Protein AF-A0AAV6HZZ4-F1 (afdb_monomer_lite)

Organism: NCBI:txid479676

pLDDT: mean 79.76, std 16.12, range [40.62, 97.19]

Structure (mmCIF, N/CA/C/O backbone):
data_AF-A0AAV6HZZ4-F1
#
_entry.id   AF-A0AAV6HZZ4-F1
#
loop_
_atom_site.group_PDB
_atom_site.id
_atom_site.type_symbol
_atom_site.label_atom_id
_atom_site.label_alt_id
_atom_site.label_comp_id
_atom_site.label_asym_id
_atom_site.label_entity_id
_atom_site.label_seq_id
_atom_site.pdbx_PDB_ins_code
_atom_site.Cartn_x
_atom_site.Cartn_y
_atom_site.Cartn_z
_atom_site.occupancy
_atom_site.B_iso_or_equiv
_atom_site.auth_seq_id
_atom_site.auth_comp_id
_atom_site.auth_asym_id
_atom_site.auth_atom_id
_atom_site.pdbx_PDB_model_num
ATOM 1 N N . MET A 1 1 ? -19.381 7.144 -31.114 1.00 42.31 1 MET A N 1
ATOM 2 C CA . MET A 1 1 ? -18.886 6.251 -30.039 1.00 42.31 1 MET A CA 1
ATOM 3 C C . MET A 1 1 ? -18.227 5.000 -30.642 1.00 42.31 1 MET A C 1
ATOM 5 O O . MET A 1 1 ? -18.777 3.921 -30.522 1.00 42.31 1 MET A O 1
ATOM 9 N N . MET A 1 2 ? -17.066 5.130 -31.302 1.00 40.62 2 MET A N 1
ATOM 10 C CA . MET A 1 2 ? -16.308 3.982 -31.860 1.00 40.62 2 MET A CA 1
ATOM 11 C C . MET A 1 2 ? -14.843 3.914 -31.386 1.00 40.62 2 MET A C 1
ATOM 13 O O . MET A 1 2 ? -14.201 2.886 -31.539 1.00 40.62 2 MET A O 1
ATOM 17 N N . TYR A 1 3 ? -14.314 4.967 -30.751 1.00 48.72 3 TYR A N 1
ATOM 18 C CA . TYR A 1 3 ? -12.884 5.057 -30.414 1.00 48.72 3 TYR A CA 1
ATOM 19 C C . TYR A 1 3 ? -12.462 4.320 -29.129 1.00 48.72 3 TYR A C 1
ATOM 21 O O . TYR A 1 3 ? -11.295 3.981 -28.981 1.00 48.72 3 TYR A O 1
ATOM 29 N N . LYS A 1 4 ? -13.383 4.032 -28.195 1.00 47.72 4 LYS A N 1
ATOM 30 C CA . LYS A 1 4 ? -13.040 3.373 -26.915 1.00 47.72 4 LYS A CA 1
ATOM 31 C C . LYS A 1 4 ? -12.860 1.851 -27.010 1.00 47.72 4 LYS A C 1
ATOM 33 O O . LYS A 1 4 ? -12.238 1.277 -26.127 1.00 47.72 4 LYS A O 1
ATOM 38 N N . GLN A 1 5 ? -13.375 1.201 -28.056 1.00 50.59 5 GLN A N 1
ATOM 39 C CA . GLN A 1 5 ? -13.219 -0.251 -28.243 1.00 50.59 5 GLN A CA 1
ATOM 40 C C . GLN A 1 5 ? -11.850 -0.641 -28.820 1.00 50.59 5 GLN A C 1
ATOM 42 O O . GLN A 1 5 ? -11.453 -1.792 -28.702 1.00 50.59 5 GLN A O 1
ATOM 47 N N . GLN A 1 6 ? -11.106 0.303 -29.406 1.00 54.34 6 GLN A N 1
ATOM 48 C CA . GLN A 1 6 ? -9.853 0.013 -30.114 1.00 54.34 6 GLN A CA 1
ATOM 49 C C . GLN A 1 6 ? -8.624 -0.130 -29.196 1.00 54.34 6 GLN A C 1
ATOM 51 O O . GLN A 1 6 ? -7.563 -0.528 -29.660 1.00 54.34 6 GLN A O 1
ATOM 56 N N . TYR A 1 7 ? -8.766 0.177 -27.902 1.00 55.09 7 TYR A N 1
ATOM 57 C CA . TYR A 1 7 ? -7.660 0.255 -26.938 1.00 55.09 7 TYR A CA 1
ATOM 58 C C . TYR A 1 7 ? -7.926 -0.535 -25.651 1.00 55.09 7 TYR A C 1
ATOM 60 O O . TYR A 1 7 ? -7.398 -0.207 -24.589 1.00 55.09 7 TYR A O 1
ATOM 68 N N . GLN A 1 8 ? -8.783 -1.553 -25.716 1.00 58.78 8 GLN A N 1
ATOM 69 C CA . GLN A 1 8 ? -9.093 -2.402 -24.571 1.00 58.78 8 GLN A CA 1
ATOM 70 C C . GLN A 1 8 ? -7.829 -3.178 -24.157 1.00 58.78 8 GLN A C 1
ATOM 72 O O . GLN A 1 8 ? -7.443 -4.128 -24.826 1.00 58.78 8 GLN A O 1
ATOM 77 N N . GLY A 1 9 ? -7.171 -2.732 -23.081 1.00 71.19 9 GLY A N 1
ATOM 78 C CA . GLY A 1 9 ? -5.881 -3.264 -22.612 1.00 71.19 9 GLY A CA 1
ATOM 79 C C . GLY A 1 9 ? -4.713 -2.272 -22.684 1.00 71.19 9 GLY A C 1
ATOM 80 O O . GLY A 1 9 ? -3.676 -2.526 -22.074 1.00 71.19 9 GLY A O 1
ATOM 81 N N . ASN A 1 10 ? -4.889 -1.123 -23.345 1.00 84.31 10 ASN A N 1
ATOM 82 C CA . ASN A 1 10 ? -3.834 -0.120 -23.468 1.00 84.31 10 ASN A CA 1
ATOM 83 C C . ASN A 1 10 ? -3.958 0.958 -22.387 1.00 84.31 10 ASN A C 1
ATOM 85 O O . ASN A 1 10 ? -5.057 1.400 -22.048 1.00 84.31 10 ASN A O 1
ATOM 89 N N . VAL A 1 11 ? -2.816 1.417 -21.882 1.00 87.00 11 VAL A N 1
ATOM 90 C CA . VAL A 1 11 ? -2.718 2.378 -20.779 1.00 87.00 11 VAL A CA 1
ATOM 91 C C . VAL A 1 11 ? -1.851 3.578 -21.148 1.00 87.00 11 VAL A C 1
ATOM 93 O O . VAL A 1 11 ? -0.917 3.472 -21.944 1.00 87.00 11 VAL A O 1
ATOM 96 N N . HIS A 1 12 ? -2.144 4.725 -20.536 1.00 89.19 12 HIS A N 1
ATOM 97 C CA . HIS A 1 12 ? -1.206 5.842 -20.467 1.00 89.19 12 HIS A CA 1
ATOM 98 C C . HIS A 1 12 ? -0.193 5.610 -19.344 1.00 89.19 12 HIS A C 1
ATOM 100 O O . HIS A 1 12 ? -0.527 5.048 -18.300 1.00 89.19 12 HIS A O 1
ATOM 106 N N . LEU A 1 13 ? 1.030 6.106 -19.531 1.00 87.12 13 LEU A N 1
ATOM 107 C CA . LEU A 1 13 ? 2.062 6.114 -18.494 1.00 87.12 13 LEU A CA 1
ATOM 108 C C . LEU A 1 13 ? 2.324 7.547 -18.043 1.00 87.12 13 LEU A C 1
ATOM 110 O O . LEU A 1 13 ? 3.008 8.302 -18.729 1.00 87.12 13 LEU A O 1
ATOM 114 N N . LEU A 1 14 ? 1.747 7.906 -16.900 1.00 86.12 14 LEU A N 1
ATOM 115 C CA . LEU A 1 14 ? 1.806 9.246 -16.319 1.00 86.12 14 LEU A CA 1
ATOM 116 C C . LEU A 1 14 ? 3.130 9.478 -15.581 1.00 86.12 14 LEU A C 1
ATOM 118 O O . LEU A 1 14 ? 3.637 8.576 -14.907 1.00 86.12 14 LEU A O 1
ATOM 122 N N . ALA A 1 15 ? 3.671 10.693 -15.675 1.00 77.81 15 ALA A N 1
ATOM 123 C CA . ALA A 1 15 ? 4.765 11.112 -14.806 1.00 77.81 15 ALA A CA 1
ATOM 124 C C . ALA A 1 15 ? 4.262 11.352 -13.373 1.00 77.81 15 ALA A C 1
ATOM 126 O O . ALA A 1 15 ? 3.166 11.861 -13.153 1.00 77.81 15 ALA A O 1
ATOM 127 N N . THR A 1 16 ? 5.073 10.978 -12.383 1.00 67.12 16 THR A N 1
ATOM 128 C CA . THR A 1 16 ? 4.709 11.079 -10.959 1.00 67.12 16 THR A CA 1
ATOM 129 C C . THR A 1 16 ? 4.750 12.520 -10.438 1.00 67.12 16 THR A C 1
ATOM 131 O O . THR A 1 16 ? 4.046 12.846 -9.490 1.00 67.12 16 THR A O 1
ATOM 134 N N . ASP A 1 17 ? 5.572 13.378 -11.041 1.00 60.06 17 ASP A N 1
ATOM 135 C CA . ASP A 1 17 ? 5.827 14.765 -10.631 1.00 60.06 17 ASP A CA 1
ATOM 136 C C . ASP A 1 17 ? 4.966 15.806 -11.369 1.00 60.06 17 ASP A C 1
ATOM 138 O O . ASP A 1 17 ? 4.906 16.959 -10.946 1.00 60.06 17 ASP A O 1
ATOM 142 N N . ALA A 1 18 ? 4.264 15.408 -12.435 1.00 56.66 18 ALA A N 1
ATOM 143 C CA . ALA A 1 18 ? 3.352 16.263 -13.187 1.00 56.66 18 ALA A CA 1
ATOM 144 C C . ALA A 1 18 ? 2.150 15.447 -13.691 1.00 56.66 18 ALA A C 1
ATOM 146 O O . ALA A 1 18 ? 2.271 14.658 -14.628 1.00 56.66 18 ALA A O 1
ATOM 147 N N . MET A 1 19 ? 0.974 15.672 -13.094 1.00 57.94 19 MET A N 1
ATOM 148 C CA . MET A 1 19 ? -0.272 14.929 -13.365 1.00 57.94 19 MET A CA 1
ATOM 149 C C . MET A 1 19 ? -0.828 15.078 -14.798 1.00 57.94 19 MET A C 1
ATOM 151 O O . MET A 1 19 ? -1.856 14.488 -15.117 1.00 57.94 19 MET A O 1
ATOM 155 N N . GLU A 1 20 ? -0.160 15.822 -15.683 1.00 76.19 20 GLU A N 1
ATOM 156 C CA . GLU A 1 20 ? -0.661 16.151 -17.026 1.00 76.19 20 GLU A CA 1
ATOM 157 C C . GLU A 1 20 ? 0.253 15.704 -18.177 1.00 76.19 20 GLU A C 1
ATOM 159 O O . GLU A 1 20 ? -0.031 15.998 -19.343 1.00 76.19 20 GLU A O 1
ATOM 164 N N . VAL A 1 21 ? 1.346 14.989 -17.891 1.00 83.94 21 VAL A N 1
ATOM 165 C CA . VAL A 1 21 ? 2.280 14.533 -18.931 1.00 83.94 21 VAL A CA 1
ATOM 166 C C . VAL A 1 21 ? 2.375 13.010 -18.994 1.00 83.94 21 VAL A C 1
ATOM 168 O O . VAL A 1 21 ? 2.481 12.318 -17.981 1.00 83.94 21 VAL A O 1
ATOM 171 N N . CYS A 1 22 ? 2.348 12.492 -20.219 1.00 88.38 22 CYS A N 1
ATOM 172 C CA . CYS A 1 22 ? 2.353 11.072 -20.538 1.00 88.38 22 CYS A CA 1
ATOM 173 C C . CYS A 1 22 ? 3.637 10.694 -21.278 1.00 88.38 22 CYS A C 1
ATOM 175 O O . CYS A 1 22 ? 4.189 11.494 -22.039 1.00 88.38 22 CYS A O 1
ATOM 177 N N . LEU A 1 23 ? 4.114 9.468 -21.057 1.00 87.56 23 LEU A N 1
ATOM 178 C CA . LEU A 1 23 ? 5.263 8.927 -21.771 1.00 87.56 23 LEU A CA 1
ATOM 179 C C . LEU A 1 23 ? 4.915 8.738 -23.249 1.00 87.56 23 LEU A C 1
ATOM 181 O O . LEU A 1 23 ? 4.063 7.924 -23.608 1.00 87.56 23 LEU A O 1
ATOM 185 N N . ASP A 1 24 ? 5.625 9.477 -24.088 1.00 86.56 24 ASP A N 1
ATOM 186 C CA . ASP A 1 24 ? 5.465 9.530 -25.529 1.00 86.56 24 ASP A CA 1
ATOM 187 C C . ASP A 1 24 ? 6.596 8.748 -26.205 1.00 86.56 24 ASP A C 1
ATOM 189 O O . ASP A 1 24 ? 7.787 8.958 -25.942 1.00 86.56 24 ASP A O 1
ATOM 193 N N . ALA A 1 25 ? 6.204 7.832 -27.084 1.00 86.25 25 ALA A N 1
ATOM 194 C CA . ALA A 1 25 ? 7.090 6.976 -27.854 1.00 86.25 25 ALA A CA 1
ATOM 195 C C . ALA A 1 25 ? 7.426 7.547 -29.247 1.00 86.25 25 ALA A C 1
ATOM 197 O O . ALA A 1 25 ? 7.925 6.835 -30.120 1.00 86.25 25 ALA A O 1
ATOM 198 N N . SER A 1 26 ? 7.153 8.832 -29.483 1.00 79.56 26 SER A N 1
ATOM 199 C CA . SER A 1 26 ? 7.476 9.511 -30.735 1.00 79.56 26 SER A CA 1
ATOM 200 C C . SER A 1 26 ? 8.978 9.425 -31.048 1.00 79.56 26 SER A C 1
ATOM 202 O O . SER A 1 26 ? 9.809 9.700 -30.174 1.00 79.56 26 SER A O 1
ATOM 204 N N . PRO A 1 27 ? 9.367 9.119 -32.301 1.00 65.25 27 PRO A N 1
ATOM 205 C CA . PRO A 1 27 ? 10.767 9.098 -32.707 1.00 65.25 27 PRO A CA 1
ATOM 206 C C . PRO A 1 27 ? 11.359 10.514 -32.650 1.00 65.25 27 PRO A C 1
ATOM 208 O O . PRO A 1 27 ? 11.267 11.293 -33.599 1.00 65.25 27 PRO A O 1
ATOM 211 N N . THR A 1 28 ? 11.992 10.885 -31.538 1.00 59.00 28 THR A N 1
ATOM 212 C CA . THR A 1 28 ? 12.719 12.157 -31.473 1.00 59.00 28 THR A CA 1
ATOM 213 C C . THR A 1 28 ? 14.067 12.001 -32.182 1.00 59.00 28 THR A C 1
ATOM 215 O O . THR A 1 28 ? 15.054 11.544 -31.611 1.00 59.00 28 THR A O 1
ATOM 218 N N . ARG A 1 29 ? 14.135 12.380 -33.467 1.00 48.56 29 ARG A N 1
ATOM 219 C CA . ARG A 1 29 ? 15.411 12.494 -34.200 1.00 48.56 29 ARG A CA 1
ATOM 220 C C . ARG A 1 29 ? 16.359 13.440 -33.443 1.00 48.56 29 ARG A C 1
ATOM 222 O O . ARG A 1 29 ? 16.079 14.634 -33.359 1.00 48.56 29 ARG A O 1
ATOM 229 N N . LYS A 1 30 ? 17.516 12.951 -32.973 1.00 53.19 30 LYS A N 1
ATOM 230 C CA . LYS A 1 30 ? 18.734 13.773 -32.819 1.00 53.19 30 LYS A CA 1
ATOM 231 C C . LYS A 1 30 ? 19.978 13.032 -33.334 1.00 53.19 30 LYS A C 1
ATOM 233 O O . LYS A 1 30 ? 20.136 11.832 -33.157 1.00 53.19 30 LYS A O 1
ATOM 238 N N . LEU A 1 31 ? 20.821 13.809 -34.011 1.00 47.44 31 LEU A N 1
ATOM 239 C CA . LEU A 1 31 ? 21.894 13.471 -34.956 1.00 47.44 31 LEU A CA 1
ATOM 240 C C . LEU A 1 31 ? 23.208 12.903 -34.359 1.00 47.44 31 LEU A C 1
ATOM 242 O O . LEU A 1 31 ? 24.266 13.123 -34.937 1.00 47.44 31 LEU A O 1
ATOM 246 N N . ALA A 1 32 ? 23.207 12.168 -33.242 1.00 45.28 32 ALA A N 1
ATOM 247 C CA . ALA A 1 32 ? 24.455 11.573 -32.733 1.00 45.28 32 ALA A CA 1
ATOM 248 C C . ALA A 1 32 ? 24.238 10.260 -31.964 1.00 45.28 32 ALA A C 1
ATOM 250 O O . ALA A 1 32 ? 23.403 10.172 -31.068 1.00 45.28 32 ALA A O 1
ATOM 251 N N . SER A 1 33 ? 25.044 9.247 -32.296 1.00 44.53 33 SER A N 1
ATOM 252 C CA . SER A 1 33 ? 24.929 7.830 -31.904 1.00 44.53 33 SER A CA 1
ATOM 253 C C . SER A 1 33 ? 25.180 7.500 -30.423 1.00 44.53 33 SER A C 1
ATOM 255 O O . SER A 1 33 ? 25.331 6.329 -30.082 1.00 44.53 33 SER A O 1
ATOM 257 N N . LYS A 1 34 ? 25.237 8.493 -29.526 1.00 45.38 34 LYS A N 1
ATOM 258 C CA . LYS A 1 34 ? 25.580 8.286 -28.104 1.00 45.38 34 LYS A CA 1
ATOM 259 C C . LYS A 1 34 ? 24.503 8.675 -27.096 1.00 45.38 34 LYS A C 1
ATOM 261 O O . LYS A 1 34 ? 24.702 8.469 -25.904 1.00 45.38 34 LYS A O 1
ATOM 266 N N . GLU A 1 35 ? 23.343 9.142 -27.542 1.00 43.91 35 GLU A N 1
ATOM 267 C CA . GLU A 1 35 ? 22.235 9.468 -26.643 1.00 43.91 35 GLU A CA 1
ATOM 268 C C . GLU A 1 35 ? 20.948 8.813 -27.139 1.00 43.91 35 GLU A C 1
ATOM 270 O O . GLU A 1 35 ? 20.144 9.427 -27.838 1.00 43.91 35 GLU A O 1
ATOM 275 N N . ILE A 1 36 ? 20.732 7.549 -26.757 1.00 41.91 36 ILE A N 1
ATOM 276 C CA . ILE A 1 36 ? 19.377 6.989 -26.721 1.00 41.91 36 ILE A CA 1
ATOM 277 C C . ILE A 1 36 ? 18.615 7.854 -25.718 1.00 41.91 36 ILE A C 1
ATOM 279 O O . ILE A 1 36 ? 18.799 7.739 -24.503 1.00 41.91 36 ILE A O 1
ATOM 283 N N . LYS A 1 37 ? 17.835 8.806 -26.224 1.00 49.75 37 LYS A N 1
ATOM 284 C CA . LYS A 1 37 ? 17.049 9.684 -25.371 1.00 49.75 37 LYS A CA 1
ATOM 285 C C . LYS A 1 37 ? 16.011 8.854 -24.633 1.00 49.75 37 LYS A C 1
ATOM 287 O O . LYS A 1 37 ? 15.339 8.010 -25.218 1.00 49.75 37 LYS A O 1
ATOM 292 N N . ARG A 1 38 ? 15.893 9.137 -23.335 1.00 53.59 38 ARG A N 1
ATOM 293 C CA . ARG A 1 38 ? 14.716 8.817 -22.522 1.00 53.59 38 ARG A CA 1
ATOM 294 C C . ARG A 1 38 ? 13.462 9.132 -23.346 1.00 53.59 38 ARG A C 1
ATOM 296 O O . ARG A 1 38 ? 13.465 10.148 -24.044 1.00 53.59 38 ARG A O 1
ATOM 303 N N . GLY A 1 39 ? 12.427 8.292 -23.263 1.00 57.59 39 GLY A N 1
ATOM 304 C CA . GLY A 1 39 ? 11.124 8.633 -23.839 1.00 57.59 39 GLY A CA 1
ATOM 305 C C . GLY A 1 39 ? 10.746 10.061 -23.439 1.00 57.59 39 GLY A C 1
ATOM 306 O O . GLY A 1 39 ? 11.024 10.487 -22.314 1.00 57.59 39 GLY A O 1
ATOM 307 N N . SER A 1 40 ? 10.244 10.843 -24.391 1.00 72.62 40 SER A N 1
ATOM 308 C CA . SER A 1 40 ? 9.822 12.212 -24.106 1.00 72.62 40 SER A CA 1
ATOM 309 C C . SER A 1 40 ? 8.509 12.170 -23.344 1.00 72.62 40 SER A C 1
ATOM 311 O O . SER A 1 40 ? 7.669 11.327 -23.628 1.00 72.62 40 SER A O 1
ATOM 313 N N . PHE A 1 41 ? 8.314 13.080 -22.400 1.00 81.38 41 PHE A N 1
ATOM 314 C CA . PHE A 1 41 ? 6.990 13.319 -21.844 1.00 81.38 41 PHE A CA 1
ATOM 315 C C . PHE A 1 41 ? 6.334 14.450 -22.633 1.00 81.38 41 PHE A C 1
ATOM 317 O O . PHE A 1 41 ? 6.975 15.466 -22.910 1.00 81.38 41 PHE A O 1
ATOM 324 N N . SER A 1 42 ? 5.081 14.263 -23.021 1.00 83.12 42 SER A N 1
ATOM 325 C CA . SER A 1 42 ? 4.271 15.285 -23.686 1.00 83.12 42 SER A CA 1
ATOM 326 C C . SER A 1 42 ? 2.875 15.318 -23.057 1.00 83.12 42 SER A C 1
ATOM 328 O O . SER A 1 42 ? 2.515 14.380 -22.339 1.00 83.12 42 SER A O 1
ATOM 330 N N . PRO A 1 43 ? 2.095 16.401 -23.241 1.00 87.38 43 PRO A N 1
ATOM 331 C CA . PRO A 1 43 ? 0.746 16.473 -22.695 1.00 87.38 43 PRO A CA 1
ATOM 332 C C . PRO A 1 43 ? -0.070 15.244 -23.089 1.00 87.38 43 PRO A C 1
ATOM 334 O O . PRO A 1 43 ? -0.022 14.818 -24.248 1.00 87.38 43 PRO A O 1
ATOM 337 N N . CYS A 1 44 ? -0.788 14.673 -22.126 1.00 86.38 44 CYS A N 1
ATOM 338 C CA . CYS A 1 44 ? -1.545 13.447 -22.344 1.00 86.38 44 CYS A CA 1
ATOM 339 C C . CYS A 1 44 ? -2.624 13.627 -23.422 1.00 86.38 44 CYS A C 1
ATOM 341 O O . CYS A 1 44 ? -3.467 14.522 -23.353 1.00 86.38 44 CYS A O 1
ATOM 343 N N . LYS A 1 45 ? -2.609 12.738 -24.411 1.00 86.12 45 LYS A N 1
ATOM 344 C CA . LYS A 1 45 ? -3.525 12.653 -25.546 1.00 86.12 45 LYS A CA 1
ATOM 345 C C . LYS A 1 45 ? -3.829 11.186 -25.814 1.00 86.12 45 LYS A C 1
ATOM 347 O O . LYS A 1 45 ? -3.001 10.317 -25.586 1.00 86.12 45 LYS A O 1
ATOM 352 N N . TRP A 1 46 ? -5.005 10.915 -26.364 1.00 82.75 46 TRP A N 1
ATOM 353 C CA . TRP A 1 46 ? -5.408 9.565 -26.772 1.00 82.75 46 TRP A CA 1
ATOM 354 C C . TRP A 1 46 ? -4.805 9.176 -28.132 1.00 82.75 46 TRP A C 1
ATOM 356 O O . TRP A 1 46 ? -5.512 8.722 -29.032 1.00 82.75 46 TRP A O 1
ATOM 366 N N . ASP A 1 47 ? -3.499 9.387 -28.282 1.00 85.50 47 ASP A N 1
ATOM 367 C CA . ASP A 1 47 ? -2.750 9.138 -29.508 1.00 85.50 47 ASP A CA 1
ATOM 368 C C . ASP A 1 47 ? -1.956 7.829 -29.390 1.00 85.50 47 ASP A C 1
ATOM 370 O O . ASP A 1 47 ? -1.428 7.479 -28.335 1.00 85.50 47 ASP A O 1
ATOM 374 N N . THR A 1 48 ? -1.838 7.084 -30.492 1.00 87.62 48 THR A N 1
ATOM 375 C CA . THR A 1 48 ? -1.201 5.748 -30.511 1.00 87.62 48 THR A CA 1
ATOM 376 C C . THR A 1 48 ? 0.259 5.739 -30.042 1.00 87.62 48 THR A C 1
ATOM 378 O O . THR A 1 48 ? 0.733 4.726 -29.531 1.00 87.62 48 THR A O 1
ATOM 381 N N . ASN A 1 49 ? 0.969 6.860 -30.163 1.00 87.19 49 ASN A N 1
ATOM 382 C CA . ASN A 1 49 ? 2.330 7.064 -29.660 1.00 87.19 49 ASN A CA 1
ATOM 383 C C . ASN A 1 49 ? 2.410 7.211 -28.126 1.00 87.19 49 ASN A C 1
ATOM 385 O O . ASN A 1 49 ? 3.507 7.123 -27.582 1.00 87.19 49 ASN A O 1
ATOM 389 N N . GLN A 1 50 ? 1.285 7.398 -27.430 1.00 90.06 50 GLN A N 1
ATOM 390 C CA . GLN A 1 50 ? 1.190 7.453 -25.964 1.00 90.06 50 GLN A CA 1
ATOM 391 C C . GLN A 1 50 ? 0.440 6.253 -25.355 1.00 90.06 50 GLN A C 1
ATOM 393 O O . GLN A 1 50 ? 0.346 6.139 -24.131 1.00 90.06 50 GLN A O 1
ATOM 398 N N . MET A 1 51 ? -0.073 5.340 -26.186 1.00 91.25 51 MET A N 1
ATOM 399 C CA . MET A 1 51 ? -0.754 4.123 -25.737 1.00 91.25 51 MET A CA 1
ATOM 400 C C . MET A 1 51 ? 0.239 2.975 -25.548 1.00 91.25 51 MET A C 1
ATOM 402 O O . MET A 1 51 ? 0.954 2.601 -26.479 1.00 91.25 51 MET A O 1
ATOM 406 N N . TRP A 1 52 ? 0.251 2.378 -24.360 1.00 90.56 52 TRP A N 1
ATOM 407 C CA . TRP A 1 52 ? 1.148 1.280 -24.006 1.00 90.56 52 TRP A CA 1
ATOM 408 C C . TRP A 1 52 ? 0.363 0.002 -23.726 1.00 90.56 52 TRP A C 1
ATOM 410 O O . TRP A 1 52 ? -0.621 0.033 -22.994 1.00 90.56 52 TRP A O 1
ATOM 420 N N . GLU A 1 53 ? 0.801 -1.116 -24.292 1.00 92.12 53 GLU A N 1
ATOM 421 C CA . GLU A 1 53 ? 0.180 -2.432 -24.151 1.00 92.12 53 GLU A CA 1
ATOM 422 C C . GLU A 1 53 ? 1.088 -3.362 -23.345 1.00 92.12 53 GLU A C 1
ATOM 424 O O . GLU A 1 53 ? 2.283 -3.499 -23.634 1.00 92.12 53 GLU A O 1
ATOM 429 N N . LEU A 1 54 ? 0.521 -4.015 -22.328 1.00 88.81 54 LEU A N 1
ATOM 430 C CA . LEU A 1 54 ? 1.214 -5.066 -21.594 1.00 88.81 54 LEU A CA 1
ATOM 431 C C . LEU A 1 54 ? 1.148 -6.363 -22.403 1.00 88.81 54 LEU A C 1
ATOM 433 O O . LEU A 1 54 ? 0.107 -7.008 -22.491 1.00 88.81 54 LEU A O 1
ATOM 437 N N . SER A 1 55 ? 2.277 -6.737 -22.993 1.00 85.69 55 SER A N 1
ATOM 438 C CA . SER A 1 55 ? 2.429 -7.980 -23.740 1.00 85.69 55 SER A CA 1
ATOM 439 C C . SER A 1 55 ? 2.424 -9.203 -22.814 1.00 85.69 55 SER A C 1
ATOM 441 O O . SER A 1 55 ? 2.813 -9.129 -21.648 1.00 85.69 55 SER A O 1
ATOM 443 N N . ASN A 1 56 ? 2.078 -10.368 -23.369 1.00 84.69 56 ASN A N 1
ATOM 444 C CA . ASN A 1 56 ? 2.082 -11.654 -22.652 1.00 84.69 56 ASN A CA 1
ATOM 445 C C . ASN A 1 56 ? 3.466 -12.066 -22.115 1.00 84.69 56 ASN A C 1
ATOM 447 O O . ASN A 1 56 ? 3.557 -12.861 -21.186 1.00 84.69 56 ASN A O 1
ATOM 451 N N . ASP A 1 57 ? 4.544 -11.529 -22.691 1.00 86.31 57 ASP A N 1
ATOM 452 C CA . ASP A 1 57 ? 5.925 -11.718 -22.226 1.00 86.31 57 ASP A CA 1
ATOM 453 C C . ASP A 1 57 ? 6.293 -10.797 -21.040 1.00 86.31 57 ASP A C 1
ATOM 455 O O . ASP A 1 57 ? 7.446 -10.762 -20.613 1.00 86.31 57 ASP A O 1
ATOM 459 N N . GLY A 1 58 ? 5.326 -10.037 -20.513 1.00 83.75 58 GLY A N 1
ATOM 460 C CA . GLY A 1 58 ? 5.507 -9.096 -19.410 1.00 83.75 58 GLY A CA 1
ATOM 461 C C . GLY A 1 58 ? 6.160 -7.774 -19.816 1.00 83.75 58 GLY A C 1
ATOM 462 O O . GLY A 1 58 ? 6.443 -6.942 -18.953 1.00 83.75 58 GLY A O 1
ATOM 463 N N . THR A 1 59 ? 6.414 -7.554 -21.108 1.00 88.75 59 THR A N 1
ATOM 464 C CA . THR A 1 59 ? 6.964 -6.286 -21.596 1.00 88.75 59 THR A CA 1
ATOM 465 C C . THR A 1 59 ? 5.859 -5.271 -21.853 1.00 88.75 59 THR A C 1
ATOM 467 O O . THR A 1 59 ? 4.771 -5.605 -22.315 1.00 88.75 59 THR A O 1
ATOM 470 N N . LEU A 1 60 ? 6.146 -4.003 -21.569 1.00 90.12 60 LEU A N 1
ATOM 471 C CA . LEU A 1 60 ? 5.233 -2.907 -21.854 1.00 90.12 60 LEU A CA 1
ATOM 472 C C . LEU A 1 60 ? 5.649 -2.250 -23.170 1.00 90.12 60 LEU A C 1
ATOM 474 O O . LEU A 1 60 ? 6.682 -1.580 -23.228 1.00 90.12 60 LEU A O 1
ATOM 478 N N . LYS A 1 61 ? 4.882 -2.486 -24.232 1.00 91.50 61 LYS A N 1
ATOM 479 C CA . LYS A 1 61 ? 5.229 -2.103 -25.605 1.00 91.50 61 LYS A CA 1
ATOM 480 C C . LYS A 1 61 ? 4.342 -0.975 -26.109 1.00 91.50 61 LYS A C 1
ATOM 482 O O . LYS A 1 61 ? 3.169 -0.890 -25.767 1.00 91.50 61 LYS A O 1
ATOM 487 N N . ASN A 1 62 ? 4.898 -0.117 -26.952 1.00 89.31 62 ASN A N 1
ATOM 488 C CA . ASN A 1 62 ? 4.130 0.842 -27.730 1.00 89.31 62 ASN A CA 1
ATOM 489 C C . ASN A 1 62 ? 4.048 0.359 -29.184 1.00 89.31 62 ASN A C 1
ATOM 491 O O . ASN A 1 62 ? 5.056 0.327 -29.889 1.00 89.31 62 ASN A O 1
ATOM 495 N N . ASN A 1 63 ? 2.846 0.016 -29.647 1.00 85.81 63 ASN A N 1
ATOM 496 C CA . ASN A 1 63 ? 2.640 -0.559 -30.984 1.00 85.81 63 ASN A CA 1
ATOM 497 C C . ASN A 1 63 ? 2.911 0.428 -32.127 1.00 85.81 63 ASN A C 1
ATOM 499 O O . ASN A 1 63 ? 3.199 0.004 -33.241 1.00 85.81 63 ASN A O 1
ATOM 503 N N . TYR A 1 64 ? 2.833 1.735 -31.861 1.00 86.12 64 TYR A N 1
ATOM 504 C CA . TYR A 1 64 ? 3.117 2.771 -32.855 1.00 86.12 64 TYR A CA 1
ATOM 505 C C . TYR A 1 64 ? 4.610 2.850 -33.203 1.00 86.12 64 TYR A C 1
ATOM 507 O O . TYR A 1 64 ? 4.979 2.942 -34.370 1.00 86.12 64 TYR A O 1
ATOM 515 N N . SER A 1 65 ? 5.477 2.809 -32.192 1.00 84.44 65 SER A N 1
ATOM 516 C CA . SER A 1 65 ? 6.928 2.979 -32.346 1.00 84.44 65 SER A CA 1
ATOM 517 C C . SER A 1 65 ? 7.714 1.665 -32.337 1.00 84.44 65 SER A C 1
ATOM 519 O O . SER A 1 65 ? 8.877 1.647 -32.735 1.00 84.44 65 SER A O 1
ATOM 521 N N . GLY A 1 66 ? 7.112 0.579 -31.842 1.00 85.75 66 GLY A N 1
ATOM 522 C CA . GLY A 1 66 ? 7.792 -0.687 -31.561 1.00 85.75 66 GLY A CA 1
ATOM 523 C C . GLY A 1 66 ? 8.711 -0.645 -30.333 1.00 85.75 66 GLY A C 1
ATOM 524 O O . GLY A 1 66 ? 9.453 -1.597 -30.095 1.00 85.75 66 GLY A O 1
ATOM 525 N N . LEU A 1 67 ? 8.700 0.444 -29.556 1.00 85.69 67 LEU A N 1
ATOM 526 C CA . LEU A 1 67 ? 9.550 0.599 -28.377 1.00 85.69 67 LEU A CA 1
ATOM 527 C C . LEU A 1 67 ? 8.968 -0.115 -27.152 1.00 85.69 67 LEU A C 1
ATOM 529 O O . LEU A 1 67 ? 7.755 -0.153 -26.948 1.00 85.69 67 LEU A O 1
ATOM 533 N N . CYS A 1 68 ? 9.857 -0.605 -26.289 1.00 86.81 68 CYS A N 1
ATOM 534 C CA . CYS A 1 68 ? 9.511 -1.106 -24.961 1.00 86.81 68 CYS A CA 1
ATOM 535 C C . CYS A 1 68 ? 9.798 -0.034 -23.904 1.00 86.81 68 CYS A C 1
ATOM 537 O O . CYS A 1 68 ? 10.893 0.537 -23.868 1.00 86.81 68 CYS A O 1
ATOM 539 N N . ALA A 1 69 ? 8.853 0.198 -22.997 1.00 85.31 69 ALA A N 1
ATOM 540 C CA . ALA A 1 69 ? 9.102 1.002 -21.812 1.00 85.31 69 ALA A CA 1
ATOM 541 C C . ALA A 1 69 ? 10.005 0.217 -20.853 1.00 85.31 69 ALA A C 1
ATOM 543 O O . ALA A 1 69 ? 9.753 -0.945 -20.531 1.00 85.31 69 ALA A O 1
ATOM 544 N N . SER A 1 70 ? 11.067 0.863 -20.376 1.00 79.06 70 SER A N 1
ATOM 545 C CA . SER A 1 70 ? 11.939 0.310 -19.344 1.00 79.06 70 SER A CA 1
ATOM 546 C C . SER A 1 70 ? 12.127 1.331 -18.233 1.00 79.06 70 SER A C 1
ATOM 548 O O . SER A 1 70 ? 12.408 2.506 -18.473 1.00 79.06 70 SER A O 1
ATOM 550 N N . MET A 1 71 ? 11.971 0.882 -16.991 1.00 73.25 71 MET A N 1
ATOM 551 C CA . MET A 1 71 ? 12.228 1.716 -15.828 1.00 73.25 71 MET A CA 1
ATOM 552 C C . MET A 1 71 ? 13.678 1.517 -15.399 1.00 73.25 71 MET A C 1
ATOM 554 O O . MET A 1 71 ? 14.041 0.485 -14.827 1.00 73.25 71 MET A O 1
ATOM 558 N N . LYS A 1 72 ? 14.529 2.517 -15.644 1.00 68.25 72 LYS A N 1
ATOM 559 C CA . LYS A 1 72 ? 15.858 2.535 -15.034 1.00 68.25 72 LYS A CA 1
ATOM 560 C C . LYS A 1 72 ? 15.672 2.803 -13.547 1.00 68.25 72 LYS A C 1
ATOM 562 O O . LYS A 1 72 ? 15.409 3.937 -13.155 1.00 68.25 72 LYS A O 1
ATOM 567 N N . LYS A 1 73 ? 15.825 1.765 -12.723 1.00 59.44 73 LYS A N 1
ATOM 568 C CA . LYS A 1 73 ? 15.934 1.924 -11.272 1.00 59.44 73 LYS A CA 1
ATOM 569 C C . LYS A 1 73 ? 17.145 2.811 -11.005 1.00 59.44 73 LYS A C 1
ATOM 571 O O . LYS A 1 73 ? 18.287 2.359 -11.094 1.00 59.44 73 LYS A O 1
ATOM 576 N N . VAL A 1 74 ? 16.911 4.091 -10.739 1.00 62.31 74 VAL A N 1
ATOM 577 C CA . VAL A 1 74 ? 17.946 4.936 -10.161 1.00 62.31 74 VAL A CA 1
ATOM 578 C C . VAL A 1 74 ? 18.135 4.390 -8.759 1.00 62.31 74 VAL A C 1
ATOM 580 O O . VAL A 1 74 ? 17.230 4.462 -7.930 1.00 62.31 74 VAL A O 1
ATOM 583 N N . LYS A 1 75 ? 19.288 3.759 -8.531 1.00 46.09 75 LYS A N 1
ATOM 584 C CA . LYS A 1 75 ? 19.722 3.349 -7.203 1.00 46.09 75 LYS A CA 1
ATOM 585 C C . LYS A 1 75 ? 19.995 4.640 -6.435 1.00 46.09 75 LYS A C 1
ATOM 587 O O . LYS A 1 75 ? 21.115 5.135 -6.398 1.00 46.09 75 LYS A O 1
ATOM 592 N N . VAL A 1 76 ? 18.945 5.248 -5.898 1.00 44.19 76 VAL A N 1
ATOM 593 C CA . VAL A 1 76 ? 19.124 6.133 -4.760 1.00 44.19 76 VAL A CA 1
ATOM 594 C C . VAL A 1 76 ? 19.626 5.195 -3.674 1.00 44.19 76 VAL A C 1
ATOM 596 O O . VAL A 1 76 ? 18.987 4.177 -3.405 1.00 44.19 76 VAL A O 1
ATOM 599 N N . ASN A 1 77 ? 20.786 5.488 -3.091 1.00 43.34 77 ASN A N 1
ATOM 600 C CA . ASN A 1 77 ? 21.218 4.857 -1.847 1.00 43.34 77 ASN A CA 1
ATOM 601 C C . ASN A 1 77 ? 20.296 5.328 -0.706 1.00 43.34 77 ASN A C 1
ATOM 603 O O . ASN A 1 77 ? 20.747 5.884 0.283 1.00 43.34 77 ASN A O 1
ATOM 607 N N . ALA A 1 78 ? 18.985 5.168 -0.858 1.00 47.50 78 ALA A N 1
ATOM 608 C CA . ALA A 1 78 ? 18.107 5.023 0.274 1.00 47.50 78 ALA A CA 1
ATOM 609 C C . ALA A 1 78 ? 18.347 3.582 0.713 1.00 47.50 78 ALA A C 1
ATOM 611 O O . ALA A 1 78 ? 18.027 2.648 -0.025 1.00 47.50 78 ALA A O 1
ATOM 612 N N . GLY A 1 79 ? 19.045 3.403 1.833 1.00 46.62 79 GLY A N 1
ATOM 613 C CA . GLY A 1 79 ? 19.203 2.099 2.462 1.00 46.62 79 GLY A CA 1
ATOM 614 C C . GLY A 1 79 ? 17.815 1.538 2.724 1.00 46.62 79 GLY A C 1
ATOM 615 O O . GLY A 1 79 ? 17.162 1.906 3.689 1.00 46.62 79 GLY A O 1
ATOM 616 N N . PHE A 1 80 ? 17.297 0.731 1.805 1.00 49.62 80 PHE A N 1
ATOM 617 C CA . PHE A 1 80 ? 15.977 0.149 1.957 1.00 49.62 80 PHE A CA 1
ATOM 618 C C . PHE A 1 80 ? 16.120 -1.123 2.783 1.00 49.62 80 PHE A C 1
ATOM 620 O O . PHE A 1 80 ? 16.044 -2.234 2.258 1.00 49.62 80 PHE A O 1
ATOM 627 N N . GLU A 1 81 ? 16.345 -0.917 4.076 1.00 64.06 81 GLU A N 1
ATOM 628 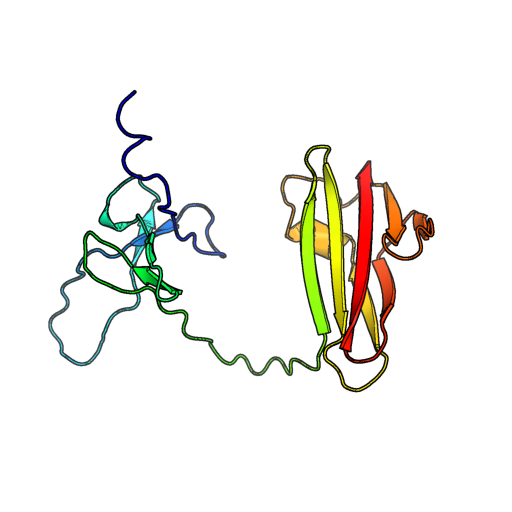C CA . GLU A 1 81 ? 16.182 -1.905 5.134 1.00 64.06 81 GLU A CA 1
ATOM 629 C C . GLU A 1 81 ? 14.708 -2.307 5.201 1.00 64.06 81 GLU A C 1
ATOM 631 O O . GLU A 1 81 ? 13.902 -1.662 5.859 1.00 64.06 81 GLU A O 1
ATOM 636 N N . GLY A 1 82 ? 14.354 -3.318 4.405 1.00 76.56 82 GLY A N 1
ATOM 637 C CA . GLY A 1 82 ? 13.231 -4.239 4.591 1.00 76.56 82 GLY A CA 1
ATOM 638 C C . GLY A 1 82 ? 11.793 -3.705 4.597 1.00 76.56 82 GLY A C 1
ATOM 639 O O . GLY A 1 82 ? 10.896 -4.426 4.190 1.00 76.56 82 GLY A O 1
ATOM 640 N N . ILE A 1 83 ? 11.501 -2.467 4.968 1.00 89.94 83 ILE A N 1
ATOM 641 C CA . ILE A 1 83 ? 10.123 -2.016 5.173 1.00 89.94 83 ILE A CA 1
ATOM 642 C C . ILE A 1 83 ? 9.517 -1.517 3.856 1.00 89.94 83 ILE A C 1
ATOM 644 O O . ILE A 1 83 ? 10.134 -0.759 3.093 1.00 89.94 83 ILE A O 1
ATOM 648 N N . ARG A 1 84 ? 8.285 -1.940 3.570 1.00 91.44 84 ARG A N 1
ATOM 649 C CA . ARG A 1 84 ? 7.460 -1.425 2.469 1.00 91.44 84 ARG A CA 1
ATOM 650 C C . ARG A 1 84 ? 6.055 -1.131 2.967 1.00 91.44 84 ARG A C 1
ATOM 652 O O . ARG A 1 84 ? 5.557 -1.799 3.868 1.00 91.44 84 ARG A O 1
ATOM 659 N N . SER A 1 85 ? 5.406 -0.166 2.332 1.00 92.19 85 SER A N 1
ATOM 660 C CA . SER A 1 85 ? 3.992 0.106 2.539 1.00 92.19 85 SER A CA 1
ATOM 661 C C . SER A 1 85 ? 3.266 0.282 1.211 1.00 92.19 85 SER A C 1
ATOM 663 O O . SER A 1 85 ? 3.868 0.663 0.206 1.00 92.19 85 SER A O 1
ATOM 665 N N . TRP A 1 86 ? 1.975 -0.035 1.217 1.00 93.62 86 TRP A N 1
ATOM 666 C CA . TRP A 1 86 ? 1.058 0.186 0.105 1.00 93.62 86 TRP A CA 1
ATOM 667 C C . TRP A 1 86 ? -0.191 0.894 0.604 1.00 93.62 86 TRP A C 1
ATOM 669 O O . TRP A 1 86 ? -0.627 0.663 1.731 1.00 93.62 86 TRP A O 1
ATOM 679 N N . ILE A 1 87 ? -0.763 1.733 -0.255 1.00 92.56 87 ILE A N 1
ATOM 680 C CA . ILE A 1 87 ? -1.998 2.459 0.016 1.00 92.56 87 ILE A CA 1
ATOM 681 C C . ILE A 1 87 ? -2.992 2.242 -1.123 1.00 92.56 87 ILE A C 1
ATOM 683 O O . ILE A 1 87 ? -2.602 2.196 -2.291 1.00 92.56 87 ILE A O 1
ATOM 687 N N . ALA A 1 88 ? -4.269 2.104 -0.784 1.00 92.12 88 ALA A N 1
ATOM 688 C CA . ALA A 1 88 ? -5.365 2.054 -1.744 1.00 92.12 88 ALA A CA 1
ATOM 689 C C . ALA A 1 88 ? -6.612 2.743 -1.181 1.00 92.12 88 ALA A C 1
ATOM 691 O O . ALA A 1 88 ? -6.749 2.916 0.029 1.00 92.12 88 ALA A O 1
ATOM 692 N N . THR A 1 89 ? -7.544 3.108 -2.058 1.00 91.38 89 THR A N 1
ATOM 693 C CA . THR A 1 89 ? -8.820 3.724 -1.675 1.00 91.38 89 THR A CA 1
ATOM 694 C C . THR A 1 89 ? -9.982 2.828 -2.091 1.00 91.38 89 THR A C 1
ATOM 696 O O . THR A 1 89 ? -10.047 2.359 -3.228 1.00 91.38 89 THR A O 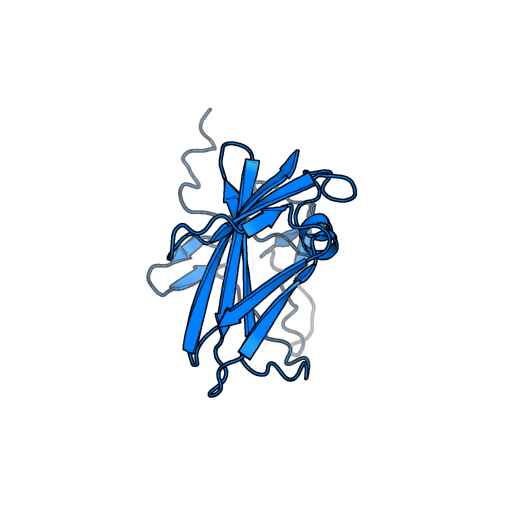1
ATOM 6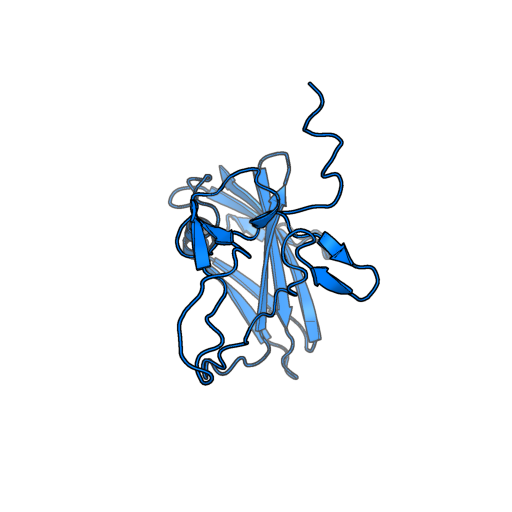99 N N . GLY A 1 90 ? -10.889 2.569 -1.152 1.00 87.12 90 GLY A N 1
ATOM 700 C CA . GLY A 1 90 ? -12.129 1.832 -1.345 1.00 87.12 90 GLY A CA 1
ATOM 701 C C . GLY A 1 90 ? -13.205 2.655 -2.046 1.00 87.12 90 GLY A C 1
ATOM 702 O O . GLY A 1 90 ? -13.130 3.879 -2.156 1.00 87.12 90 GLY A O 1
ATOM 703 N N . ARG A 1 91 ? -14.251 1.974 -2.524 1.00 86.81 91 ARG A N 1
ATOM 704 C CA . ARG A 1 91 ? -15.344 2.613 -3.277 1.00 86.81 91 ARG A CA 1
ATOM 705 C C . ARG A 1 91 ? -16.199 3.553 -2.431 1.00 86.81 91 ARG A C 1
ATOM 707 O O . ARG A 1 91 ? -16.846 4.420 -3.007 1.00 86.81 91 ARG A O 1
ATOM 714 N N . LYS A 1 92 ? -16.238 3.374 -1.106 1.00 87.19 92 LYS A N 1
ATOM 715 C CA . LYS A 1 92 ? -16.988 4.252 -0.198 1.00 87.19 92 LYS A CA 1
ATOM 716 C C . LYS A 1 92 ? -16.082 5.283 0.475 1.00 87.19 92 LYS A C 1
ATOM 718 O O . LYS A 1 92 ? -16.545 6.037 1.319 1.00 87.19 92 LYS A O 1
ATOM 723 N N . GLY A 1 93 ? -14.811 5.346 0.074 1.00 85.88 93 GLY A N 1
ATOM 724 C CA . GLY A 1 93 ? -13.830 6.249 0.655 1.00 85.88 93 GLY A CA 1
ATOM 725 C C . GLY A 1 93 ? -13.010 5.635 1.789 1.00 85.88 93 GLY A C 1
ATOM 726 O O . GLY A 1 93 ? -12.255 6.364 2.425 1.00 85.88 93 GLY A O 1
ATOM 727 N N . GLU A 1 94 ? -13.089 4.329 2.024 1.00 90.69 94 GLU A N 1
ATOM 728 C CA . GLU A 1 94 ? -12.174 3.655 2.943 1.00 90.69 94 GLU A CA 1
ATOM 729 C C . GLU A 1 94 ? -10.726 3.817 2.458 1.00 90.69 94 GLU A C 1
ATOM 731 O O . GLU A 1 94 ? -10.464 3.843 1.253 1.00 90.69 94 GLU A O 1
ATOM 736 N N . ILE A 1 95 ? -9.766 3.912 3.371 1.00 92.94 95 ILE A N 1
ATOM 737 C CA . ILE A 1 95 ? -8.342 3.929 3.023 1.00 92.94 95 ILE A CA 1
ATOM 738 C C . ILE A 1 95 ? -7.727 2.634 3.521 1.00 92.94 95 ILE A C 1
ATOM 740 O O . ILE A 1 95 ? -7.804 2.320 4.701 1.00 92.94 95 ILE A O 1
ATOM 744 N N . TYR A 1 96 ? -7.091 1.886 2.630 1.00 94.88 96 TYR A N 1
ATOM 745 C CA . TYR A 1 96 ? -6.375 0.670 2.980 1.00 94.88 96 TYR A CA 1
ATOM 746 C C . TYR A 1 96 ? -4.887 0.968 3.057 1.00 94.88 96 TYR A C 1
ATOM 748 O O . TYR A 1 96 ? -4.324 1.507 2.104 1.00 94.88 96 TYR A O 1
ATOM 756 N N . VAL A 1 97 ? -4.252 0.593 4.165 1.00 95.62 97 VAL A N 1
ATOM 757 C CA . VAL A 1 97 ? -2.804 0.721 4.363 1.00 95.62 97 VAL A CA 1
ATOM 758 C C . VAL A 1 97 ? -2.240 -0.648 4.704 1.00 95.62 97 VAL A C 1
ATOM 760 O O . VAL A 1 97 ? -2.623 -1.249 5.701 1.00 95.62 97 VAL A O 1
ATOM 763 N N . ALA A 1 98 ? -1.316 -1.138 3.884 1.00 97.12 98 ALA A N 1
ATOM 764 C CA . ALA A 1 98 ? -0.622 -2.395 4.125 1.00 97.12 98 ALA A CA 1
ATOM 765 C C . ALA A 1 98 ? 0.839 -2.129 4.484 1.00 97.12 98 ALA A C 1
ATOM 767 O O . ALA A 1 98 ? 1.526 -1.398 3.769 1.00 97.12 98 ALA A O 1
ATOM 768 N N . PHE A 1 99 ? 1.320 -2.746 5.560 1.00 96.31 99 PHE A N 1
ATOM 769 C CA . PHE A 1 99 ? 2.729 -2.777 5.940 1.00 96.31 99 PHE A CA 1
ATOM 770 C C . PHE A 1 99 ? 3.325 -4.136 5.606 1.00 96.31 99 PHE A C 1
ATOM 772 O O . PHE A 1 99 ? 2.699 -5.165 5.842 1.00 96.31 99 PHE A O 1
ATOM 779 N N . PHE A 1 100 ? 4.553 -4.132 5.099 1.00 95.75 100 PHE A N 1
ATOM 780 C CA . PHE A 1 100 ? 5.328 -5.327 4.799 1.00 95.75 100 PHE A CA 1
ATOM 781 C C . PHE A 1 100 ? 6.699 -5.186 5.442 1.00 95.75 100 PHE A C 1
ATOM 783 O O . PHE A 1 100 ? 7.448 -4.253 5.134 1.00 95.75 100 PHE A O 1
ATOM 790 N N . ASN A 1 101 ? 7.023 -6.122 6.322 1.00 94.62 101 ASN A N 1
ATOM 791 C CA . ASN A 1 101 ? 8.337 -6.218 6.922 1.00 94.62 101 ASN A CA 1
ATOM 792 C C . ASN A 1 101 ? 9.169 -7.227 6.134 1.00 94.62 101 ASN A C 1
ATOM 794 O O . ASN A 1 101 ? 9.039 -8.419 6.343 1.00 94.62 101 ASN A O 1
ATOM 798 N N . LEU A 1 102 ? 10.032 -6.777 5.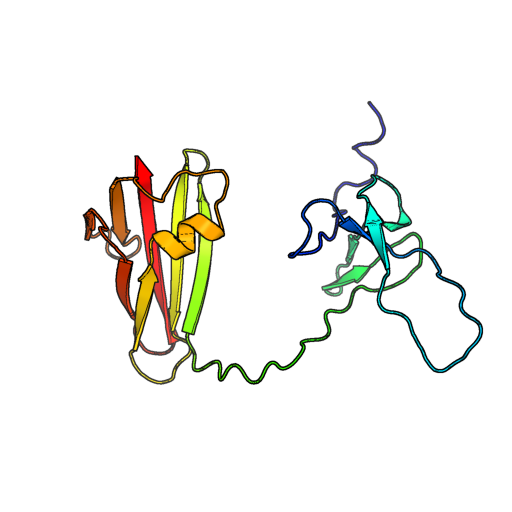231 1.00 91.44 102 LEU A N 1
ATOM 799 C CA . LEU A 1 102 ? 10.984 -7.635 4.516 1.00 91.44 102 LEU A CA 1
ATOM 800 C C . LEU A 1 102 ? 12.335 -7.732 5.246 1.00 91.44 102 LEU A C 1
ATOM 802 O O . LEU A 1 102 ? 13.273 -8.307 4.693 1.00 91.44 102 LEU A O 1
ATOM 806 N N . SER A 1 103 ? 12.454 -7.160 6.449 1.00 86.81 103 SER A N 1
ATOM 807 C CA . SER A 1 103 ? 13.635 -7.303 7.301 1.00 86.81 103 SER A CA 1
ATOM 808 C C . SER A 1 103 ? 13.671 -8.702 7.930 1.00 86.81 103 SER A C 1
ATOM 810 O O . SER A 1 103 ? 12.613 -9.301 8.142 1.00 86.81 103 SER A O 1
ATOM 812 N N . PRO A 1 104 ? 14.867 -9.222 8.268 1.00 85.62 104 PRO A N 1
ATOM 813 C CA . PRO A 1 104 ? 15.017 -10.504 8.962 1.00 85.62 104 PRO A CA 1
ATOM 814 C C . PRO A 1 104 ? 14.564 -10.456 10.433 1.00 85.62 104 PRO A C 1
ATOM 816 O O . PRO A 1 104 ? 14.477 -11.497 11.082 1.00 85.62 104 PRO A O 1
ATOM 819 N N . GLU A 1 105 ? 14.251 -9.274 10.963 1.00 90.12 105 GLU A N 1
ATOM 820 C CA . GLU A 1 105 ? 13.848 -9.052 12.352 1.00 90.12 105 GLU A CA 1
ATOM 821 C C . GLU A 1 105 ? 12.425 -8.497 12.438 1.00 90.12 105 GLU A C 1
ATOM 823 O O . GLU A 1 105 ? 11.993 -7.711 11.586 1.00 90.12 105 GLU A O 1
ATOM 828 N N . LYS A 1 106 ? 11.705 -8.861 13.506 1.00 93.88 106 LYS A N 1
ATOM 829 C CA . LYS A 1 106 ? 10.418 -8.251 13.852 1.00 93.88 106 LYS A CA 1
ATOM 830 C C . LYS A 1 106 ? 10.601 -6.745 14.011 1.00 93.88 106 LYS A C 1
ATOM 832 O O . LYS A 1 106 ? 11.413 -6.296 14.813 1.00 93.88 106 LYS A O 1
ATOM 837 N N . THR A 1 107 ? 9.822 -5.973 13.264 1.00 93.25 107 THR A N 1
ATOM 838 C CA . THR A 1 107 ? 10.029 -4.530 13.136 1.00 93.25 107 THR A CA 1
ATOM 839 C C . THR A 1 107 ? 8.737 -3.774 13.408 1.00 93.25 107 THR A C 1
ATOM 841 O O . THR A 1 107 ? 7.671 -4.144 12.915 1.00 93.25 107 THR A O 1
ATOM 844 N N . VAL A 1 108 ? 8.825 -2.693 14.184 1.00 94.81 108 VAL A N 1
ATOM 845 C CA . VAL A 1 108 ? 7.714 -1.748 14.340 1.00 94.81 108 VAL A CA 1
ATOM 846 C C . VAL A 1 108 ? 7.658 -0.864 13.101 1.00 94.81 108 VAL A C 1
ATOM 848 O O . VAL A 1 108 ? 8.602 -0.135 12.808 1.00 94.81 108 VAL A O 1
ATOM 851 N N . ILE A 1 109 ? 6.549 -0.941 12.372 1.00 94.88 109 ILE A N 1
ATOM 852 C CA . ILE A 1 109 ? 6.304 -0.146 11.172 1.00 94.88 109 ILE A CA 1
ATOM 853 C C . ILE A 1 109 ? 5.223 0.875 11.497 1.00 94.88 109 ILE A C 1
ATOM 855 O O . ILE A 1 109 ? 4.207 0.532 12.100 1.00 94.88 109 ILE A O 1
ATOM 859 N N . SER A 1 110 ? 5.438 2.123 11.078 1.00 93.12 110 SER A N 1
ATOM 860 C CA . SER A 1 110 ? 4.486 3.208 11.284 1.00 93.12 110 SER A CA 1
ATOM 861 C C . SER A 1 110 ? 4.323 4.084 10.044 1.00 93.12 110 SER A C 1
ATOM 863 O O . SER A 1 110 ? 5.261 4.264 9.267 1.00 93.12 110 SER A O 1
ATOM 865 N N . ALA A 1 111 ? 3.127 4.647 9.879 1.00 91.62 111 ALA A N 1
ATOM 866 C CA . ALA A 1 111 ? 2.814 5.663 8.884 1.00 91.62 111 ALA A CA 1
ATOM 867 C C . ALA A 1 111 ? 2.024 6.803 9.531 1.00 91.62 111 ALA A C 1
ATOM 869 O O . ALA A 1 111 ? 1.068 6.566 10.272 1.00 91.62 111 ALA A O 1
ATOM 870 N N . LYS A 1 112 ? 2.410 8.046 9.232 1.00 90.38 112 LYS A N 1
ATOM 871 C CA . LYS A 1 112 ? 1.699 9.241 9.698 1.00 90.38 112 LYS A CA 1
ATOM 872 C C . LYS A 1 112 ? 0.472 9.497 8.835 1.00 90.38 112 LYS A C 1
ATOM 874 O O . LYS A 1 112 ? 0.561 9.427 7.610 1.00 90.38 112 LYS A O 1
ATOM 879 N N . ILE A 1 113 ? -0.635 9.901 9.454 1.00 87.62 113 ILE A N 1
ATOM 880 C CA . ILE A 1 113 ? -1.853 10.284 8.719 1.00 87.62 113 ILE A CA 1
ATOM 881 C C . ILE A 1 113 ? -1.574 11.468 7.778 1.00 87.62 113 ILE A C 1
ATOM 883 O O . ILE A 1 113 ? -2.032 11.488 6.637 1.00 87.62 113 ILE A O 1
ATOM 887 N N . SER A 1 114 ? -0.720 12.405 8.198 1.00 85.56 114 SER A N 1
ATOM 888 C CA . SER A 1 114 ? -0.295 13.539 7.368 1.00 85.56 114 SER A CA 1
ATOM 889 C C . SER A 1 114 ? 0.507 13.140 6.124 1.00 85.56 114 SER A C 1
ATOM 891 O O . SER A 1 114 ? 0.490 13.871 5.135 1.00 85.56 114 SER A O 1
ATOM 893 N N . ASP A 1 115 ? 1.184 11.989 6.130 1.00 86.44 115 ASP A N 1
ATOM 894 C CA . ASP A 1 115 ? 1.857 11.461 4.941 1.00 86.44 115 ASP A CA 1
ATOM 895 C C . ASP A 1 115 ? 0.868 10.747 4.007 1.00 86.44 115 ASP A C 1
ATOM 897 O O . ASP A 1 115 ? 1.001 10.863 2.789 1.00 86.44 115 ASP A O 1
ATOM 901 N N . LEU A 1 116 ? -0.176 10.105 4.552 1.00 86.94 116 LEU A N 1
ATOM 902 C CA . LEU A 1 116 ? -1.288 9.562 3.757 1.00 86.94 116 LEU A CA 1
ATOM 903 C C . LEU A 1 116 ? -2.053 10.681 3.025 1.00 86.94 116 LEU A C 1
ATOM 905 O O . LEU A 1 116 ? -2.407 10.524 1.859 1.00 86.94 116 LEU A O 1
ATOM 909 N N . ALA A 1 117 ? -2.237 11.839 3.668 1.00 82.44 117 ALA A N 1
ATOM 910 C CA . ALA A 1 117 ? -2.881 13.015 3.073 1.00 82.44 117 ALA A CA 1
ATOM 911 C C . ALA A 1 117 ? -2.174 13.522 1.804 1.00 82.44 117 ALA A C 1
ATOM 913 O O . ALA A 1 117 ? -2.824 13.952 0.856 1.00 82.44 117 ALA A O 1
ATOM 914 N N . LYS A 1 118 ? -0.838 13.435 1.748 1.00 83.00 118 LYS A N 1
ATOM 915 C CA . LYS A 1 118 ? -0.050 13.893 0.587 1.00 83.00 118 LYS A CA 1
ATOM 916 C C . LYS A 1 118 ? -0.271 13.034 -0.656 1.00 83.00 118 LYS A C 1
ATOM 918 O O . LYS A 1 118 ? -0.125 13.530 -1.768 1.00 83.00 118 LYS A O 1
ATOM 923 N N . VAL A 1 119 ? -0.570 11.749 -0.467 1.00 82.31 119 VAL A N 1
ATOM 924 C CA . VAL A 1 119 ? -0.760 10.779 -1.558 1.00 82.31 119 VAL A CA 1
ATOM 925 C C . VAL A 1 119 ? -2.234 10.570 -1.917 1.00 82.31 119 VAL A C 1
ATOM 927 O O . VAL A 1 119 ? -2.525 9.915 -2.913 1.00 82.31 119 VAL A O 1
ATOM 930 N N . LEU A 1 120 ? -3.153 11.155 -1.141 1.00 83.00 120 LEU A N 1
ATOM 931 C CA . LEU A 1 120 ? -4.600 11.148 -1.369 1.00 83.00 120 LEU A CA 1
ATOM 932 C C . LEU A 1 120 ? -5.144 12.590 -1.417 1.00 83.00 120 LEU A C 1
ATOM 934 O O . LEU A 1 120 ? -5.916 12.971 -0.539 1.00 83.00 120 LEU A O 1
ATOM 938 N N . PRO A 1 121 ? -4.764 13.404 -2.423 1.00 67.31 121 PRO A N 1
ATOM 939 C CA . PRO A 1 121 ? -5.106 14.830 -2.468 1.00 67.31 121 PRO A CA 1
ATOM 940 C C . PRO A 1 121 ? -6.617 15.099 -2.531 1.00 67.31 121 PRO A C 1
ATOM 942 O O . PRO A 1 121 ? -7.070 16.141 -2.069 1.00 67.31 121 PRO A O 1
ATOM 945 N N . ASP A 1 122 ? -7.405 14.145 -3.036 1.00 68.25 122 ASP A N 1
ATOM 946 C CA . ASP A 1 122 ? -8.868 14.249 -3.102 1.00 68.25 122 ASP A CA 1
ATOM 947 C C . ASP A 1 122 ? -9.556 14.063 -1.733 1.00 68.25 122 ASP A C 1
ATOM 949 O O . ASP A 1 122 ? -10.774 14.217 -1.618 1.00 68.25 122 ASP A O 1
ATOM 953 N N . LYS A 1 123 ? -8.801 13.718 -0.678 1.00 67.00 123 LYS A N 1
ATOM 954 C CA . LYS A 1 123 ? -9.307 13.534 0.686 1.00 67.00 123 LYS A CA 1
ATOM 955 C C . LYS A 1 123 ? -8.654 14.535 1.642 1.00 67.00 123 LYS A C 1
ATOM 957 O O . LYS A 1 123 ? -7.450 14.497 1.877 1.00 67.00 123 LYS A O 1
ATOM 962 N N . ASN A 1 124 ? -9.469 15.384 2.271 1.00 66.88 124 ASN A N 1
ATOM 963 C CA . ASN A 1 124 ? -9.030 16.319 3.315 1.00 66.88 124 ASN A CA 1
ATOM 964 C C . ASN A 1 124 ? -8.721 15.587 4.634 1.00 66.88 124 ASN A C 1
ATOM 966 O O . ASN A 1 124 ? -9.469 15.681 5.600 1.00 66.88 124 ASN A O 1
ATOM 970 N N . LEU A 1 125 ? -7.607 14.856 4.678 1.00 70.31 125 LEU A N 1
ATOM 971 C CA . LEU A 1 125 ? -7.201 14.041 5.832 1.00 70.31 125 LEU A CA 1
ATOM 972 C C . LEU A 1 125 ? -6.463 14.827 6.927 1.00 70.31 125 LEU A C 1
ATOM 974 O O . LEU A 1 125 ? -6.189 14.281 7.988 1.00 70.31 125 LEU A O 1
ATOM 978 N N . SER A 1 126 ? -6.119 16.098 6.699 1.00 63.84 126 SER A N 1
ATOM 979 C CA . SER A 1 126 ? -5.280 16.881 7.621 1.00 63.84 126 SER A CA 1
ATOM 980 C C . SER A 1 126 ? -5.955 17.243 8.948 1.00 63.84 126 SER A C 1
ATOM 982 O O . SER A 1 126 ? -5.251 17.461 9.926 1.00 63.84 126 SER A O 1
ATOM 984 N N . ASN A 1 127 ? -7.291 17.293 8.977 1.00 66.44 127 ASN A N 1
ATOM 985 C CA . ASN A 1 127 ? -8.099 17.567 10.173 1.00 66.44 127 ASN A CA 1
ATOM 986 C C . ASN A 1 127 ? -9.148 16.467 10.431 1.00 66.44 127 ASN A C 1
ATOM 988 O O . ASN A 1 127 ? -10.049 16.673 11.242 1.00 66.44 127 ASN A O 1
ATOM 992 N N . ALA A 1 128 ? -9.077 15.351 9.701 1.00 72.31 128 ALA A N 1
ATOM 993 C CA . ALA A 1 128 ? -10.074 14.290 9.773 1.00 72.31 128 ALA A CA 1
ATOM 994 C C . ALA A 1 128 ? -9.800 13.367 10.964 1.00 72.31 128 ALA A C 1
ATOM 996 O O . ALA A 1 128 ? -8.649 13.030 11.250 1.00 72.31 128 ALA A O 1
ATOM 997 N N . SER A 1 129 ? -10.872 12.931 11.620 1.00 82.44 129 SER A N 1
ATOM 998 C CA . SER A 1 129 ? -10.821 11.850 12.604 1.00 82.44 129 SER A CA 1
ATOM 999 C C . SER A 1 129 ? -10.847 10.531 11.837 1.00 82.44 129 SER A C 1
ATOM 1001 O O . SER A 1 129 ? -11.779 10.287 11.072 1.00 82.44 129 SER A O 1
ATOM 1003 N N . CYS A 1 130 ? -9.807 9.709 11.981 1.00 87.62 130 CYS A N 1
ATOM 1004 C CA . CYS A 1 130 ? -9.700 8.428 11.287 1.00 87.62 130 CYS A CA 1
ATOM 1005 C C . CYS A 1 130 ? -9.844 7.273 12.274 1.00 87.62 130 CYS A C 1
ATOM 1007 O O . CYS A 1 130 ? -8.963 7.066 13.103 1.00 87.62 130 CYS A O 1
ATOM 1009 N N . PHE A 1 131 ? -10.896 6.472 12.151 1.00 91.19 131 PHE A N 1
ATOM 1010 C CA . PHE A 1 131 ? -11.016 5.205 12.868 1.00 91.19 131 PHE A CA 1
ATOM 1011 C C . PHE A 1 131 ? -10.258 4.113 12.125 1.00 91.19 131 PHE A C 1
ATOM 1013 O O . PHE A 1 131 ? -10.374 3.988 10.908 1.00 91.19 131 PHE A O 1
ATOM 1020 N N . CYS A 1 132 ? -9.463 3.336 12.852 1.00 92.88 132 CYS A N 1
ATOM 1021 C CA . CYS A 1 132 ? -8.562 2.341 12.297 1.00 92.88 132 CYS A CA 1
ATOM 1022 C C . CYS A 1 132 ? -8.941 0.944 12.779 1.00 92.88 132 CYS A C 1
ATOM 1024 O O . CYS A 1 132 ? -9.080 0.703 13.975 1.00 92.88 132 CYS A O 1
ATOM 1026 N N . LYS A 1 133 ? -9.030 0.003 11.842 1.00 95.06 133 LYS A N 1
ATOM 1027 C CA . LYS A 1 133 ? -9.250 -1.411 12.131 1.00 95.06 133 LYS A CA 1
ATOM 1028 C C . LYS A 1 133 ? -8.172 -2.261 11.470 1.00 95.06 133 LYS A C 1
ATOM 1030 O O . LYS A 1 133 ? -7.899 -2.098 10.279 1.00 95.06 133 LYS A O 1
ATOM 1035 N N . GLU A 1 134 ? -7.586 -3.181 12.229 1.00 95.56 134 GLU A N 1
ATOM 1036 C CA . GLU A 1 134 ? -6.669 -4.195 11.705 1.00 95.56 134 GLU A CA 1
ATOM 1037 C C . GLU A 1 134 ? -7.491 -5.336 11.086 1.00 95.56 134 GLU A C 1
ATOM 1039 O O . GLU A 1 134 ? -8.437 -5.861 11.679 1.00 95.56 134 GLU A O 1
ATOM 1044 N N . VAL A 1 135 ? -7.204 -5.654 9.826 1.00 96.31 135 VAL A N 1
ATOM 1045 C CA . VAL A 1 135 ? -8.072 -6.492 8.992 1.00 96.31 135 VAL A CA 1
ATOM 1046 C C . VAL A 1 135 ? -7.907 -7.980 9.294 1.00 96.31 135 VAL A C 1
ATOM 1048 O O . VAL A 1 135 ? -8.882 -8.722 9.176 1.00 96.31 135 VAL A O 1
ATOM 1051 N N . TRP A 1 136 ? -6.711 -8.434 9.670 1.00 93.00 136 TRP A N 1
ATOM 1052 C CA . TRP A 1 136 ? -6.426 -9.853 9.881 1.00 93.00 136 TRP A CA 1
ATOM 1053 C C . TRP A 1 136 ? -6.948 -10.364 11.226 1.00 93.00 136 TRP A C 1
ATOM 1055 O O . TRP A 1 136 ? -7.575 -11.421 11.273 1.00 93.00 136 TRP A O 1
ATOM 1065 N N . SER A 1 137 ? -6.713 -9.624 12.308 1.00 91.44 137 SER A N 1
ATOM 1066 C CA . SER A 1 137 ? -7.221 -9.912 13.651 1.00 91.44 137 SER A CA 1
ATOM 1067 C C . SER A 1 137 ? -8.670 -9.456 13.824 1.00 91.44 137 SER A C 1
ATOM 1069 O O . SER A 1 137 ? -9.385 -9.977 14.680 1.00 91.44 137 SER A O 1
ATOM 1071 N N . GLY A 1 138 ? -9.115 -8.492 13.012 1.00 90.75 138 GLY A N 1
ATOM 1072 C CA . GLY A 1 138 ? -10.411 -7.840 13.166 1.00 90.75 138 GLY A CA 1
ATOM 1073 C C . GLY A 1 138 ? -10.466 -6.867 14.347 1.00 90.75 138 GLY A C 1
ATOM 1074 O O . GLY A 1 138 ? -11.559 -6.398 14.671 1.00 90.75 138 GLY A O 1
ATOM 1075 N N . GLU A 1 139 ? -9.326 -6.579 14.976 1.00 91.19 139 GLU A N 1
ATOM 1076 C CA . GLU A 1 139 ? -9.199 -5.666 16.107 1.00 91.19 139 GLU A CA 1
ATOM 1077 C C . GLU A 1 139 ? -9.498 -4.226 15.685 1.00 91.19 139 GLU A C 1
ATOM 1079 O O . GLU A 1 139 ? -8.947 -3.708 14.710 1.00 91.19 139 GLU A O 1
ATOM 1084 N N . ASP A 1 140 ? -10.382 -3.578 16.438 1.00 91.44 140 ASP A N 1
ATOM 1085 C CA . ASP A 1 140 ? -10.646 -2.151 16.309 1.00 91.44 140 ASP A CA 1
ATOM 1086 C C . ASP A 1 140 ? -9.636 -1.384 17.169 1.00 91.44 140 ASP A C 1
ATOM 1088 O O . ASP A 1 140 ? -9.612 -1.525 18.393 1.00 91.44 140 ASP A O 1
ATOM 1092 N N . LEU A 1 141 ? -8.782 -0.600 16.514 1.00 88.75 141 LEU A N 1
ATOM 1093 C CA . LEU A 1 141 ? -7.733 0.192 17.154 1.00 88.75 141 LEU A CA 1
ATOM 1094 C C . LEU A 1 141 ? -8.232 1.593 17.537 1.00 88.75 141 LEU A C 1
ATOM 1096 O O . LEU A 1 141 ? -7.480 2.376 18.122 1.00 88.75 141 LEU A O 1
ATOM 1100 N N . GLY A 1 142 ? -9.493 1.912 17.230 1.00 88.44 142 GLY A N 1
ATOM 1101 C CA . GLY A 1 142 ? -10.107 3.195 17.525 1.00 88.44 142 GLY A CA 1
ATOM 1102 C C . GLY A 1 142 ? -9.528 4.334 16.687 1.00 88.44 142 GLY A C 1
ATOM 1103 O O . GLY A 1 142 ? -9.114 4.157 15.541 1.00 88.44 142 GLY A O 1
ATOM 1104 N N . GLU A 1 143 ? -9.536 5.538 17.253 1.00 88.25 143 GLU A N 1
ATOM 1105 C CA . GLU A 1 143 ? -9.120 6.752 16.553 1.00 88.25 143 GLU A CA 1
ATOM 1106 C C . GLU A 1 143 ? -7.589 6.835 16.380 1.00 88.25 143 GLU A C 1
ATOM 1108 O O . GLU A 1 143 ? -6.826 6.989 17.340 1.00 88.25 143 GLU A O 1
ATOM 1113 N N . ALA A 1 144 ? -7.133 6.800 15.128 1.00 84.00 144 ALA A N 1
ATOM 1114 C CA . ALA A 1 144 ? -5.752 7.025 14.726 1.00 84.00 144 ALA A CA 1
ATOM 1115 C C . ALA A 1 144 ? -5.439 8.529 14.714 1.00 84.00 144 ALA A C 1
ATOM 1117 O O . ALA A 1 144 ? -5.603 9.209 13.704 1.00 84.00 144 ALA A O 1
ATOM 1118 N N . LYS A 1 145 ? -4.968 9.048 15.853 1.00 74.44 145 LYS A N 1
ATOM 1119 C CA . LYS A 1 145 ? -4.706 10.487 16.038 1.00 74.44 145 LYS A CA 1
ATOM 1120 C C . LYS A 1 145 ? -3.630 11.043 15.102 1.00 74.44 145 LYS A C 1
ATOM 1122 O O . LYS A 1 145 ? -3.861 12.007 14.387 1.00 74.44 145 LYS A O 1
ATOM 1127 N N . GLU A 1 146 ? -2.434 10.454 15.124 1.00 83.50 146 GLU A N 1
ATOM 1128 C CA . GLU A 1 146 ? -1.266 11.001 14.406 1.00 83.50 146 GLU A CA 1
ATOM 1129 C C . GLU A 1 146 ? -0.620 9.990 13.459 1.00 83.50 146 GLU A C 1
ATOM 1131 O O . GLU A 1 146 ? -0.107 10.343 12.392 1.00 83.50 146 GLU A O 1
ATOM 1136 N N . SER A 1 147 ? -0.629 8.717 13.848 1.00 90.25 147 SER A N 1
ATOM 1137 C CA . SER A 1 147 ? -0.009 7.642 13.088 1.00 90.25 147 SER A CA 1
ATOM 1138 C C . SER A 1 147 ? -0.694 6.312 13.351 1.00 90.25 147 SER A C 1
ATOM 1140 O O . SER A 1 147 ? -1.298 6.102 14.402 1.00 90.25 147 SER A O 1
ATOM 1142 N N . ILE A 1 148 ? -0.553 5.410 12.388 1.00 91.88 148 ILE A N 1
ATOM 1143 C CA . ILE A 1 148 ? -0.819 3.987 12.564 1.00 91.88 148 ILE A CA 1
ATOM 1144 C C . ILE A 1 148 ? 0.529 3.324 12.791 1.00 91.88 148 ILE A C 1
ATOM 1146 O O . ILE A 1 148 ? 1.489 3.631 12.080 1.00 91.88 148 ILE A O 1
ATOM 1150 N N . SER A 1 149 ? 0.623 2.444 13.780 1.00 92.38 149 SER A N 1
ATOM 1151 C CA . SER A 1 149 ? 1.861 1.749 14.115 1.00 92.38 149 SER A CA 1
ATOM 1152 C C . SER A 1 149 ? 1.557 0.345 14.602 1.00 92.38 149 SER A C 1
ATOM 1154 O O . SER A 1 149 ? 0.629 0.152 15.383 1.00 92.38 149 SER A O 1
ATOM 1156 N N . THR A 1 150 ? 2.335 -0.634 14.155 1.00 94.19 150 THR A N 1
ATOM 1157 C CA . THR A 1 150 ? 2.269 -1.990 14.701 1.00 94.19 150 THR A CA 1
ATOM 1158 C C . THR A 1 150 ? 3.602 -2.707 14.558 1.00 94.19 150 THR A C 1
ATOM 1160 O O . THR A 1 150 ? 4.414 -2.382 13.688 1.00 94.19 150 THR A O 1
ATO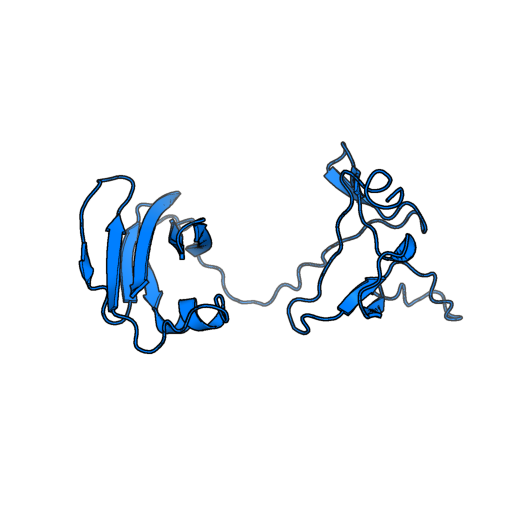M 1163 N N . ALA A 1 151 ? 3.819 -3.714 15.399 1.00 95.06 151 ALA A N 1
ATOM 1164 C CA . ALA A 1 151 ? 4.939 -4.627 15.251 1.00 95.06 151 ALA A CA 1
ATOM 1165 C C . ALA A 1 151 ? 4.587 -5.715 14.229 1.00 95.06 151 ALA A C 1
ATOM 1167 O O . ALA A 1 151 ? 3.679 -6.511 14.454 1.00 95.06 151 ALA A O 1
ATOM 1168 N N . VAL A 1 152 ? 5.329 -5.770 13.126 1.00 95.62 152 VAL A N 1
ATOM 1169 C CA . VAL A 1 152 ? 5.155 -6.769 12.070 1.00 95.62 152 VAL A CA 1
ATOM 1170 C C . VAL A 1 152 ? 6.287 -7.785 12.163 1.00 95.62 152 VAL A C 1
ATOM 1172 O O . VAL A 1 152 ? 7.465 -7.422 12.192 1.00 95.62 152 VAL A O 1
ATOM 1175 N N . GLU A 1 153 ? 5.932 -9.067 12.220 1.00 95.75 153 GLU A N 1
ATOM 1176 C CA . GLU A 1 153 ? 6.899 -10.169 12.265 1.00 95.75 153 GLU A CA 1
ATOM 1177 C C . GLU A 1 153 ? 7.844 -10.175 11.055 1.00 95.75 153 GLU A C 1
ATOM 1179 O O . GLU A 1 153 ? 7.561 -9.564 10.021 1.00 95.75 153 GLU A O 1
ATOM 1184 N N . THR A 1 154 ? 8.980 -10.861 11.187 1.00 93.12 154 THR A N 1
ATOM 1185 C CA . THR A 1 154 ? 9.944 -11.085 10.099 1.00 93.12 154 THR A CA 1
ATOM 1186 C C . THR A 1 154 ? 9.246 -11.616 8.848 1.00 93.12 154 THR A C 1
ATOM 1188 O O . THR A 1 154 ? 8.522 -12.609 8.914 1.00 93.12 154 THR A O 1
ATOM 1191 N N . HIS A 1 155 ? 9.469 -10.970 7.699 1.00 91.69 155 HIS A N 1
ATOM 1192 C CA . HIS A 1 155 ? 8.821 -11.319 6.422 1.00 91.69 155 HIS A CA 1
ATOM 1193 C C . HIS A 1 155 ? 7.279 -11.294 6.456 1.00 91.69 155 HIS A C 1
ATOM 1195 O O . HIS A 1 155 ? 6.628 -11.852 5.572 1.00 91.69 155 HIS A O 1
ATOM 1201 N N . GLY A 1 156 ? 6.694 -10.636 7.461 1.00 94.12 156 GLY A N 1
ATOM 1202 C CA . GLY A 1 156 ? 5.258 -10.550 7.691 1.00 94.12 156 GLY A CA 1
ATOM 1203 C C . GLY A 1 156 ? 4.599 -9.311 7.088 1.00 94.12 156 GLY A C 1
ATOM 1204 O O . GLY A 1 156 ? 5.242 -8.435 6.497 1.00 94.12 156 GLY A O 1
ATOM 1205 N N . SER A 1 157 ? 3.284 -9.222 7.287 1.00 96.69 157 SER A N 1
ATOM 1206 C CA . SER A 1 157 ? 2.470 -8.086 6.859 1.00 96.69 157 SER A CA 1
ATOM 1207 C C . SER A 1 157 ? 1.368 -7.748 7.856 1.00 96.69 157 SER A C 1
ATOM 1209 O O . SER A 1 157 ? 0.857 -8.641 8.525 1.00 96.69 157 SER A O 1
ATOM 1211 N N . ALA A 1 158 ? 0.951 -6.486 7.875 1.00 96.88 158 ALA A N 1
ATOM 1212 C CA . ALA A 1 158 ? -0.251 -6.019 8.564 1.00 96.88 158 ALA A CA 1
ATOM 1213 C C . ALA A 1 158 ? -1.113 -5.210 7.592 1.00 96.88 158 ALA A C 1
ATOM 1215 O O . ALA A 1 158 ? -0.572 -4.547 6.701 1.00 96.88 158 ALA A O 1
ATOM 1216 N N . LEU A 1 159 ? -2.435 -5.276 7.739 1.00 97.19 159 LEU A N 1
ATOM 1217 C CA . LEU A 1 159 ? -3.366 -4.561 6.871 1.00 97.19 159 LEU A CA 1
ATOM 1218 C C . LEU A 1 159 ? -4.367 -3.786 7.717 1.00 97.19 159 LEU A C 1
ATOM 1220 O O . LEU A 1 159 ? -5.055 -4.351 8.558 1.00 97.19 159 LEU A O 1
ATOM 1224 N N . PHE A 1 160 ? -4.481 -2.497 7.431 1.00 96.00 160 PHE A N 1
ATOM 1225 C CA . PHE A 1 160 ? -5.392 -1.589 8.104 1.00 96.00 160 PHE A CA 1
ATOM 1226 C C . PHE A 1 160 ? -6.426 -1.064 7.128 1.00 96.00 160 PHE A C 1
ATOM 1228 O O . PHE A 1 160 ? -6.113 -0.782 5.967 1.00 96.00 160 PHE A O 1
ATOM 1235 N N . VAL A 1 161 ? -7.643 -0.887 7.625 1.00 95.25 161 VAL A N 1
ATOM 1236 C CA . VAL A 1 161 ? -8.657 -0.053 6.991 1.00 95.25 161 VAL A CA 1
ATOM 1237 C C . VAL A 1 161 ? -8.896 1.164 7.873 1.00 95.25 161 VAL A C 1
ATOM 1239 O O . VAL A 1 161 ? -9.097 1.030 9.080 1.00 95.25 161 VAL A O 1
ATOM 1242 N N . LEU A 1 162 ? -8.835 2.345 7.268 1.00 92.75 162 LEU A N 1
ATOM 1243 C CA . LEU A 1 162 ? -9.184 3.600 7.903 1.00 92.75 162 LEU A CA 1
ATOM 1244 C C . LEU A 1 162 ? -10.503 4.105 7.335 1.00 92.75 162 LEU A C 1
ATOM 1246 O O . LEU A 1 162 ? -10.677 4.173 6.112 1.00 92.75 162 LEU A O 1
ATOM 1250 N N . ASP A 1 163 ? -11.378 4.520 8.236 1.00 90.56 163 ASP A N 1
ATOM 1251 C CA . ASP A 1 163 ? -12.556 5.314 7.929 1.00 90.56 163 ASP A CA 1
ATOM 1252 C C . ASP A 1 163 ? -12.344 6.721 8.491 1.00 90.56 163 ASP A C 1
ATOM 1254 O O . ASP A 1 163 ? -12.203 6.890 9.701 1.00 90.56 163 ASP A O 1
ATOM 1258 N N . CYS A 1 164 ? -12.225 7.708 7.605 1.00 86.75 164 CYS A N 1
ATOM 1259 C CA . CYS A 1 164 ? -11.856 9.075 7.961 1.00 86.75 164 CYS A CA 1
ATOM 1260 C C . CYS A 1 164 ? -12.996 10.036 7.624 1.00 86.75 164 CYS A C 1
ATOM 1262 O O . CYS A 1 164 ? -13.373 10.141 6.450 1.00 86.75 164 CYS A O 1
ATOM 1264 N N . SER A 1 165 ? -13.483 10.749 8.642 1.00 74.56 165 SER A N 1
ATOM 1265 C CA . SER A 1 165 ? -14.574 11.734 8.567 1.00 74.56 165 SER A CA 1
ATOM 1266 C C . SER A 1 165 ? -14.114 13.150 8.878 1.00 74.56 165 SER A C 1
ATOM 1268 O O . SER A 1 165 ? -13.319 13.299 9.838 1.00 74.56 165 SER A O 1
#

Sequence (165 aa):
MMYKQQYQGNVHLLATDAMEVCLDASPTRKLASKEIKRGSFSPCKWDTNQMWELSNDGTLKNNYSGLCASMKKVKVNAGFEGIRSWIATGRKGEIYVAFFNLSPEKTVISAKISDLAKVLPDKNLSNASCFCKEVWSGEDLGEAKESISTAVETHGSALFVLDCS

Secondary structure (DSSP, 8-state):
--SSGGGTTEE--B-SS-TTEEEE------S-TT----PEEEE--S-TTT-EEE-TTS-EE-TTT-PEE------------SEEEEEEE-TTS-EEEEEEE-SSS-EEEEEEHHHHHHH-TTS-TTS--EEEEETTT--EEEE-SSEEEEEE-TT-EEEEEEEE-

InterPro domains:
  IPR013780 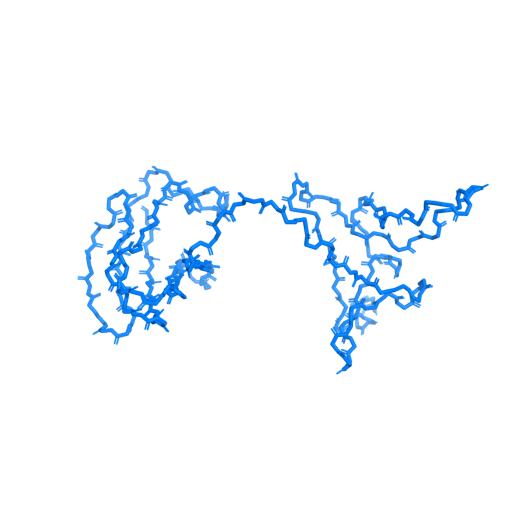Glycosyl hydrolase, all-beta [G3DSA:2.60.40.1180] (78-164)
  IPR035992 Ricin B-like lectins [SSF50370] (19-75)
  IPR041233 Alpha galactosidase, C-terminal domain [PF17801] (83-162)

Radius of gyration: 20.78 Å; chains: 1; bounding box: 44×29×52 Å

Foldseek 3Di:
DPLPVVQVQWDWAADPVDRFWTFFQDPDDDDDDPDPDRGDIDGDDPDLRRIWHQDPVRWIARPVNRDTDDDDPPPPPPVPQFWDKDWDADPVGKIKIKIWGQHQAFDKDKDWQVVVCVVCVVDPSVPWFKWKAWDPVRDTPGTPDTMDIDTAGHRGMTMMIIDID